Protein AF-A0A2N4YTJ8-F1 (afdb_monomer)

InterPro domains:
  IPR000845 Nucleoside phosphorylase domain [PF01048] (19-58)
  IPR035994 Nucleoside phosphorylase superfamily [G3DSA:3.40.50.1580] (1-110)
  IPR035994 Nucleoside phosphorylase superfamily [SSF53167] (1-110)

Mean predicted aligned error: 4.57 Å

Solvent-accessible surface area (backbone atoms only — not comparable to full-atom values): 7076 Å² total; per-residue (Å²): 112,44,56,44,90,62,89,66,47,74,85,46,38,83,78,46,47,64,57,39,59,74,69,64,54,83,48,78,52,70,48,60,56,60,54,43,51,50,18,54,76,69,59,41,91,68,84,84,86,85,78,86,77,63,40,65,97,75,77,42,60,79,54,94,87,64,81,50,70,69,46,67,65,44,51,60,57,54,49,50,53,54,53,52,49,50,54,51,49,56,73,47,50,75,68,61,62,68,76,89,57,63,56,99,81,55,68,96,72,133

Sequence (110 aa):
VVTTDDRNWELRYSASALRFNLSRAVAIDMESATIAAQGYRFRVPYGTLLCVSDKPLHGEIKLPGQANRFYEGAISEHLQIGIRAIDLLRAEGDHMHSRKLRTFNEPPFR

Organism: Klebsiella variicola (NCBI:txid244366)

Foldseek 3Di:
DAADPDPVCVVVCVVCVVVCVVVVPDDYYHPQVVQVVVCLVVVNDDDDDDDDPFDSVVPTDDDPPDDPVVVVVCPVVSVVVVVVVVVVLVVCPPVNHDCPSDDPPRDPDD

pLDDT: mean 92.23, std 11.34, range [49.16, 98.75]

Radius of gyration: 17.79 Å; Cα contacts (8 Å, |Δi|>4): 66; chains: 1; bounding box: 47×25×42 Å

Structure (mmCIF, N/CA/C/O backbone):
data_AF-A0A2N4YTJ8-F1
#
_entry.id   AF-A0A2N4YTJ8-F1
#
loop_
_atom_site.group_PDB
_atom_site.id
_atom_site.type_symbol
_atom_site.label_atom_id
_atom_site.label_alt_id
_atom_site.label_comp_id
_atom_site.label_asym_id
_atom_site.label_entity_id
_atom_site.label_seq_id
_atom_site.pdbx_PDB_ins_code
_atom_site.Cartn_x
_atom_site.Cartn_y
_atom_site.Cartn_z
_atom_site.occupancy
_atom_site.B_iso_or_equiv
_atom_site.auth_seq_id
_atom_site.auth_comp_id
_atom_site.auth_asym_id
_atom_site.auth_atom_id
_atom_site.pdbx_PDB_model_num
ATOM 1 N N . VAL A 1 1 ? -0.284 1.101 -5.640 1.00 97.75 1 VAL A N 1
ATOM 2 C CA . VAL A 1 1 ? 1.013 0.413 -5.457 1.00 97.75 1 VAL A CA 1
ATOM 3 C C . VAL A 1 1 ? 0.867 -0.991 -6.008 1.00 97.75 1 VAL A C 1
ATOM 5 O O . VAL A 1 1 ? -0.193 -1.578 -5.819 1.00 97.75 1 VAL A O 1
ATOM 8 N N . VAL A 1 2 ? 1.858 -1.481 -6.744 1.00 98.56 2 VAL A N 1
ATOM 9 C CA . VAL A 1 2 ? 1.961 -2.893 -7.129 1.00 98.56 2 VAL A CA 1
ATOM 10 C C . VAL A 1 2 ? 2.869 -3.573 -6.115 1.00 98.56 2 VAL A C 1
ATOM 12 O O . VAL A 1 2 ? 3.940 -3.056 -5.840 1.00 98.56 2 VAL A O 1
ATOM 15 N N . THR A 1 3 ? 2.460 -4.715 -5.581 1.00 98.62 3 THR A N 1
ATOM 16 C CA . THR A 1 3 ? 3.321 -5.533 -4.722 1.00 98.62 3 THR A CA 1
ATOM 17 C C . THR A 1 3 ? 3.618 -6.836 -5.449 1.00 98.62 3 THR A C 1
ATOM 19 O O . THR A 1 3 ? 2.693 -7.465 -5.968 1.00 98.62 3 THR A O 1
ATOM 22 N N . THR A 1 4 ? 4.893 -7.204 -5.533 1.00 98.31 4 THR A N 1
ATOM 23 C CA . THR A 1 4 ? 5.381 -8.385 -6.260 1.00 98.31 4 THR A CA 1
ATOM 24 C C . THR A 1 4 ? 6.260 -9.248 -5.360 1.00 98.31 4 THR A C 1
ATOM 26 O O . THR A 1 4 ? 6.899 -8.743 -4.442 1.00 98.31 4 THR A O 1
ATOM 29 N N . ASP A 1 5 ? 6.308 -10.547 -5.626 1.00 98.19 5 ASP A N 1
ATOM 30 C CA . ASP A 1 5 ? 7.272 -11.486 -5.044 1.00 98.19 5 ASP A CA 1
ATOM 31 C C . ASP A 1 5 ? 8.525 -11.665 -5.926 1.00 98.19 5 ASP A C 1
ATOM 33 O O . ASP A 1 5 ? 9.558 -12.135 -5.452 1.00 98.19 5 ASP A O 1
ATOM 37 N N . ASP A 1 6 ? 8.472 -11.235 -7.190 1.00 97.12 6 ASP A N 1
ATOM 38 C CA . ASP A 1 6 ? 9.619 -11.189 -8.100 1.00 97.12 6 ASP A CA 1
ATOM 39 C C . ASP A 1 6 ? 10.416 -9.888 -7.924 1.00 97.12 6 ASP A C 1
ATOM 41 O O . ASP A 1 6 ? 10.007 -8.824 -8.397 1.00 97.12 6 ASP A O 1
ATOM 45 N N . ARG A 1 7 ? 11.574 -9.971 -7.257 1.00 94.25 7 ARG A N 1
ATOM 46 C CA . ARG A 1 7 ? 12.469 -8.818 -7.073 1.00 94.25 7 ARG A CA 1
ATOM 47 C C . ARG A 1 7 ? 13.146 -8.356 -8.367 1.00 94.25 7 ARG A C 1
ATOM 49 O O . ARG A 1 7 ? 13.523 -7.196 -8.434 1.00 94.25 7 ARG A O 1
ATOM 56 N N . ASN A 1 8 ? 13.284 -9.232 -9.364 1.00 95.12 8 ASN A N 1
ATOM 57 C CA . ASN A 1 8 ? 13.884 -8.915 -10.663 1.00 95.12 8 ASN A CA 1
ATOM 58 C C . ASN A 1 8 ? 12.800 -8.719 -11.738 1.00 95.12 8 ASN A C 1
ATOM 60 O O . ASN A 1 8 ? 13.003 -9.063 -12.908 1.00 95.12 8 ASN A O 1
ATOM 64 N N . TRP A 1 9 ? 11.635 -8.189 -11.348 1.00 96.06 9 TRP A N 1
ATOM 65 C CA . TRP A 1 9 ? 10.487 -7.957 -12.228 1.00 96.06 9 TRP A CA 1
ATOM 66 C C . TRP A 1 9 ? 10.848 -7.128 -13.473 1.00 96.06 9 TRP A C 1
ATOM 68 O O . TRP A 1 9 ? 10.185 -7.249 -14.509 1.00 96.06 9 TRP A O 1
ATOM 78 N N . GLU A 1 10 ? 11.904 -6.310 -13.401 1.00 95.38 10 GLU A N 1
ATOM 79 C CA . GLU A 1 10 ? 12.448 -5.512 -14.499 1.00 95.38 10 GLU A CA 1
ATOM 80 C C . GLU A 1 10 ? 12.830 -6.388 -15.698 1.00 95.38 10 GLU A C 1
ATOM 82 O O . GLU A 1 10 ? 12.587 -6.003 -16.844 1.00 95.38 10 GLU A O 1
ATOM 87 N N . LEU A 1 11 ? 13.339 -7.605 -15.453 1.00 95.88 11 LEU A N 1
ATOM 88 C CA . LEU A 1 11 ? 13.696 -8.575 -16.498 1.00 95.88 11 LEU A CA 1
ATOM 89 C C . LEU A 1 11 ? 12.481 -9.032 -17.317 1.00 95.88 11 LEU A C 1
ATOM 91 O O . LEU A 1 11 ? 12.628 -9.554 -18.421 1.00 95.88 11 LEU A O 1
ATOM 95 N N . ARG A 1 12 ? 11.270 -8.846 -16.784 1.00 96.56 12 ARG A N 1
ATOM 96 C CA . ARG A 1 12 ? 10.001 -9.246 -17.401 1.00 96.56 12 ARG A CA 1
ATOM 97 C C . ARG A 1 12 ? 9.044 -8.069 -17.568 1.00 96.56 12 ARG A C 1
ATOM 99 O O . ARG A 1 12 ? 7.830 -8.271 -17.639 1.00 96.56 12 ARG A O 1
ATOM 106 N N . TYR A 1 13 ? 9.564 -6.844 -17.680 1.00 96.12 13 TYR A N 1
ATOM 107 C CA . TYR A 1 13 ? 8.732 -5.643 -17.757 1.00 96.12 13 TYR A CA 1
ATOM 108 C C . TYR A 1 13 ? 7.674 -5.705 -18.868 1.00 96.12 13 TYR A C 1
ATOM 110 O O . TYR A 1 13 ? 6.528 -5.338 -18.625 1.00 96.12 13 TYR A O 1
ATOM 118 N N . SER A 1 14 ? 8.000 -6.231 -20.054 1.00 96.88 14 SER A N 1
ATOM 119 C CA . SER A 1 14 ? 7.042 -6.354 -21.166 1.00 96.88 14 SER A CA 1
ATOM 120 C C . SER A 1 14 ? 5.790 -7.164 -20.801 1.00 96.88 14 SER A C 1
ATOM 122 O O . SER A 1 14 ? 4.690 -6.811 -21.225 1.00 96.88 14 SER A O 1
ATOM 124 N N . ALA A 1 15 ? 5.926 -8.196 -19.963 1.00 96.81 15 ALA A N 1
ATOM 125 C CA . ALA A 1 15 ? 4.802 -8.989 -19.466 1.00 96.81 15 ALA A CA 1
ATOM 126 C C . ALA A 1 15 ? 3.987 -8.249 -18.385 1.00 96.81 15 ALA A C 1
ATOM 128 O O . ALA A 1 15 ? 2.774 -8.438 -18.279 1.00 96.81 15 ALA A O 1
ATOM 129 N N . SER A 1 16 ? 4.634 -7.388 -17.598 1.00 96.94 16 SER A N 1
ATOM 130 C CA . SER A 1 16 ? 4.011 -6.621 -16.509 1.00 96.94 16 SER A CA 1
ATOM 131 C C . SER A 1 16 ? 3.386 -5.297 -16.970 1.00 96.94 16 SER A C 1
ATOM 133 O O . SER A 1 16 ? 2.430 -4.821 -16.352 1.00 96.94 16 SER A O 1
ATOM 135 N N . ALA A 1 17 ? 3.871 -4.718 -18.073 1.00 97.06 17 ALA A N 1
ATOM 136 C CA . ALA A 1 17 ? 3.528 -3.376 -18.548 1.00 97.06 17 ALA A CA 1
ATOM 137 C C . ALA A 1 17 ? 2.020 -3.173 -18.752 1.00 97.06 17 ALA A C 1
ATOM 139 O O . ALA A 1 17 ? 1.469 -2.154 -18.329 1.00 97.06 17 ALA A O 1
ATOM 140 N N . LEU A 1 18 ? 1.331 -4.166 -19.328 1.00 98.12 18 LEU A N 1
ATOM 141 C CA . LEU A 1 18 ? -0.120 -4.112 -19.514 1.00 98.12 18 LEU A CA 1
ATOM 142 C C . LEU A 1 18 ? -0.849 -3.968 -18.171 1.00 98.12 18 LEU A C 1
ATOM 144 O O . LEU A 1 18 ? -1.709 -3.102 -18.022 1.00 98.12 18 LEU A O 1
ATOM 148 N N . ARG A 1 19 ? -0.483 -4.779 -17.170 1.00 98.31 19 ARG A N 1
ATOM 149 C CA . ARG A 1 19 ? -1.102 -4.729 -15.836 1.00 98.31 19 ARG A CA 1
ATOM 150 C C . ARG A 1 19 ? -0.775 -3.426 -15.116 1.00 98.31 19 ARG A C 1
ATOM 152 O O . ARG A 1 19 ? -1.674 -2.852 -14.509 1.00 98.31 19 ARG A O 1
ATOM 159 N N . PHE A 1 20 ? 0.461 -2.936 -15.228 1.00 98.44 20 PHE A N 1
ATOM 160 C CA . PHE A 1 20 ? 0.867 -1.659 -14.633 1.00 98.44 20 PHE A CA 1
ATOM 161 C C . PHE A 1 20 ? 0.041 -0.502 -15.199 1.00 98.44 20 PHE A C 1
ATOM 163 O O . PHE A 1 20 ? -0.456 0.332 -14.441 1.00 98.44 20 PHE A O 1
ATOM 170 N N . ASN A 1 21 ? -0.163 -0.475 -16.520 1.00 98.12 21 ASN A N 1
ATOM 171 C CA . ASN A 1 21 ? -1.004 0.529 -17.157 1.00 98.12 21 ASN A CA 1
ATOM 172 C C . ASN A 1 21 ? -2.468 0.397 -16.713 1.00 98.12 21 ASN A C 1
ATOM 174 O O . ASN A 1 21 ? -3.056 1.377 -16.252 1.00 98.12 21 ASN A O 1
ATOM 178 N N . LEU A 1 22 ? -3.042 -0.810 -16.780 1.00 98.50 22 LEU A N 1
ATOM 179 C CA . LEU A 1 22 ? -4.437 -1.072 -16.412 1.00 98.50 22 LEU A CA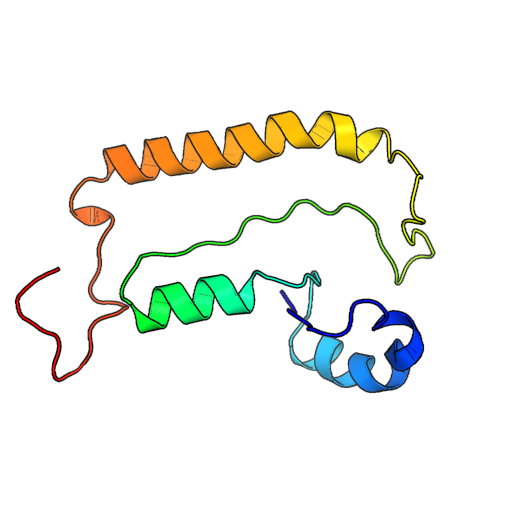 1
ATOM 180 C C . LEU A 1 22 ? -4.753 -0.646 -14.975 1.00 98.50 22 LEU A C 1
ATOM 182 O O . LEU A 1 22 ? -5.772 0.002 -14.749 1.00 98.50 22 LEU A O 1
ATOM 186 N N . SER A 1 23 ? -3.869 -0.944 -14.021 1.00 98.19 23 SER A N 1
ATOM 187 C CA . SER A 1 23 ? -4.068 -0.603 -12.609 1.00 98.19 23 SER A CA 1
ATOM 188 C C . SER A 1 23 ? -3.684 0.833 -12.255 1.00 98.19 23 SER A C 1
ATOM 190 O O . SER A 1 23 ? -3.768 1.196 -11.084 1.00 98.19 23 SER A O 1
ATOM 192 N N . ARG A 1 24 ? -3.197 1.626 -13.223 1.00 98.44 24 ARG A N 1
ATOM 193 C CA . ARG A 1 24 ? -2.620 2.962 -12.991 1.00 98.44 24 ARG A CA 1
ATOM 194 C C . ARG A 1 24 ? -1.524 2.913 -11.917 1.00 98.44 24 ARG A C 1
ATOM 196 O O . ARG A 1 24 ? -1.542 3.664 -10.946 1.00 98.44 24 ARG A O 1
ATOM 203 N N . ALA A 1 25 ? -0.603 1.958 -12.058 1.00 98.19 25 ALA A N 1
ATOM 204 C CA . ALA A 1 25 ? 0.484 1.753 -11.109 1.00 98.19 25 ALA A CA 1
ATOM 205 C C . ALA A 1 25 ? 1.367 3.008 -10.993 1.00 98.19 25 ALA A C 1
ATOM 207 O O . ALA A 1 25 ? 1.819 3.550 -11.996 1.00 98.19 25 ALA A O 1
ATOM 208 N N . VAL A 1 26 ? 1.621 3.438 -9.753 1.00 98.19 26 VAL A N 1
ATOM 209 C CA . VAL A 1 26 ? 2.435 4.631 -9.432 1.00 98.19 26 VAL A CA 1
ATOM 210 C C . VAL A 1 26 ? 3.748 4.303 -8.715 1.00 98.19 26 VAL A C 1
ATOM 212 O O . VAL A 1 26 ? 4.666 5.112 -8.713 1.00 98.19 26 VAL A O 1
ATOM 215 N N . ALA A 1 27 ? 3.830 3.125 -8.095 1.00 97.81 27 ALA A N 1
ATOM 216 C CA . ALA A 1 27 ? 4.988 2.618 -7.365 1.00 97.81 27 ALA A CA 1
ATOM 217 C C . ALA A 1 27 ? 4.898 1.089 -7.277 1.00 97.81 27 ALA A C 1
ATOM 219 O O . ALA A 1 27 ? 3.785 0.542 -7.344 1.00 97.81 27 ALA A O 1
ATOM 220 N N . ILE A 1 28 ? 6.046 0.434 -7.103 1.00 98.06 28 ILE A N 1
ATOM 221 C CA . ILE A 1 28 ? 6.175 -1.010 -6.906 1.00 98.06 28 ILE A CA 1
ATOM 222 C C . ILE A 1 28 ? 7.021 -1.311 -5.665 1.00 98.06 28 ILE A C 1
ATOM 224 O O . ILE A 1 28 ? 7.999 -0.614 -5.409 1.00 98.06 28 ILE A O 1
ATOM 228 N N . ASP A 1 29 ? 6.621 -2.317 -4.895 1.00 97.69 29 ASP A N 1
ATOM 229 C CA . ASP A 1 29 ? 7.323 -2.812 -3.710 1.00 97.69 29 ASP A CA 1
ATOM 230 C C . ASP A 1 29 ? 7.083 -4.324 -3.513 1.00 97.69 29 ASP A C 1
ATOM 232 O O . ASP A 1 29 ? 6.569 -4.990 -4.419 1.00 97.69 29 ASP A O 1
ATOM 236 N N . MET A 1 30 ? 7.446 -4.880 -2.350 1.00 98.31 30 MET A N 1
ATOM 237 C CA . MET A 1 30 ? 7.319 -6.315 -2.066 1.00 98.31 30 MET A CA 1
ATOM 238 C C . MET A 1 30 ? 6.481 -6.640 -0.812 1.00 98.31 30 MET A C 1
ATOM 240 O O . MET A 1 30 ? 6.264 -7.810 -0.502 1.00 98.31 30 MET A O 1
ATOM 244 N N . GLU A 1 31 ? 5.921 -5.638 -0.121 1.00 98.62 31 GLU A N 1
ATOM 245 C CA . GLU A 1 31 ? 5.261 -5.844 1.176 1.00 98.62 31 GLU A CA 1
ATOM 246 C C . GLU A 1 31 ? 3.873 -5.193 1.290 1.00 98.62 31 GLU A C 1
ATOM 248 O O . GLU A 1 31 ? 3.003 -5.719 1.988 1.00 98.62 31 GLU A O 1
ATOM 253 N N . SER A 1 32 ? 3.625 -4.070 0.613 1.00 98.62 32 SER A N 1
ATOM 254 C CA . SER A 1 32 ? 2.489 -3.175 0.876 1.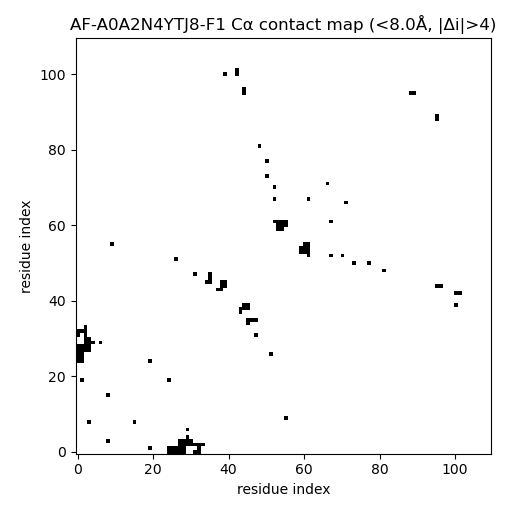00 98.62 32 SER A CA 1
ATOM 255 C C . SER A 1 32 ? 1.133 -3.862 0.786 1.00 98.62 32 SER A C 1
ATOM 257 O O . SER A 1 32 ? 0.337 -3.790 1.725 1.00 98.62 32 SER A O 1
ATOM 259 N N . ALA A 1 33 ? 0.853 -4.549 -0.324 1.00 98.69 33 ALA A N 1
ATOM 260 C CA . ALA A 1 33 ? -0.419 -5.242 -0.504 1.00 98.69 33 ALA A CA 1
ATOM 261 C C . ALA A 1 33 ? -0.577 -6.398 0.489 1.00 98.69 33 ALA A C 1
ATOM 263 O O . ALA A 1 33 ? -1.686 -6.645 0.955 1.00 98.69 33 ALA A O 1
ATOM 264 N N . THR A 1 34 ? 0.517 -7.071 0.851 1.00 98.75 34 THR A N 1
ATOM 265 C CA . THR A 1 34 ? 0.513 -8.172 1.822 1.00 98.75 34 THR A CA 1
ATOM 266 C C . THR A 1 34 ? 0.162 -7.663 3.217 1.00 98.75 34 THR A C 1
ATOM 268 O O . THR A 1 34 ? -0.744 -8.200 3.851 1.00 98.75 34 THR A O 1
ATOM 271 N N . ILE A 1 35 ? 0.805 -6.586 3.680 1.00 98.75 35 ILE A N 1
ATOM 272 C CA . ILE A 1 35 ? 0.497 -5.957 4.973 1.00 98.75 35 IL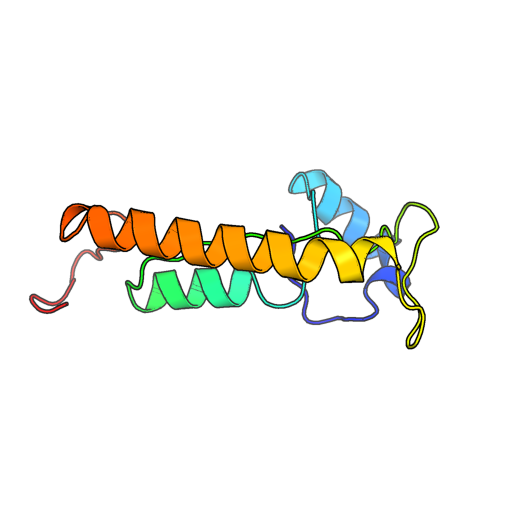E A CA 1
ATOM 273 C C . ILE A 1 35 ? -0.949 -5.457 5.004 1.00 98.75 35 ILE A C 1
ATOM 275 O O . ILE A 1 35 ? -1.679 -5.748 5.952 1.00 98.75 35 ILE A O 1
ATOM 279 N N . ALA A 1 36 ? -1.397 -4.770 3.951 1.00 98.75 36 ALA A N 1
ATOM 280 C CA . ALA A 1 36 ? -2.771 -4.287 3.853 1.00 98.75 36 ALA A CA 1
ATOM 281 C C . ALA A 1 36 ? -3.796 -5.437 3.855 1.00 98.75 36 ALA A C 1
ATOM 283 O O . ALA A 1 36 ? -4.796 -5.379 4.571 1.00 98.75 36 ALA A O 1
ATOM 284 N N . ALA A 1 37 ? -3.536 -6.512 3.104 1.00 98.75 37 ALA A N 1
ATOM 285 C CA . ALA A 1 37 ? -4.398 -7.689 3.066 1.00 98.75 37 ALA A CA 1
ATOM 286 C C . ALA A 1 37 ? -4.472 -8.395 4.428 1.00 98.75 37 ALA A C 1
ATOM 288 O O . ALA A 1 37 ? -5.550 -8.832 4.832 1.00 98.75 37 ALA A O 1
ATOM 289 N N . GLN A 1 38 ? -3.361 -8.479 5.162 1.00 98.75 38 GLN A N 1
ATOM 290 C CA . GLN A 1 38 ? -3.339 -9.061 6.506 1.00 98.75 38 GLN A CA 1
ATOM 291 C C . GLN A 1 38 ? -4.073 -8.173 7.517 1.00 98.75 38 GLN A C 1
ATOM 293 O O . GLN A 1 38 ? -4.870 -8.685 8.302 1.00 98.75 38 GLN A O 1
ATOM 298 N N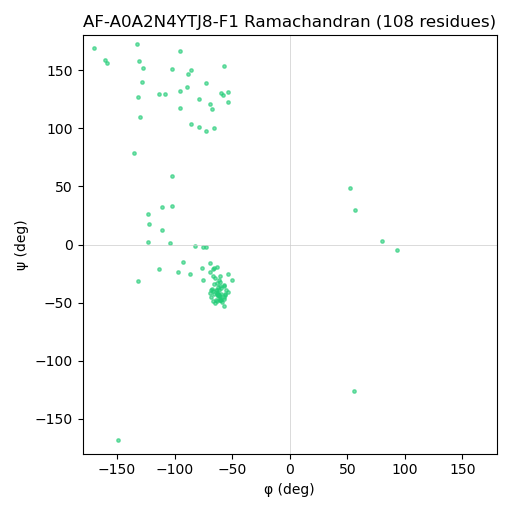 . GLY A 1 39 ? -3.894 -6.850 7.451 1.00 98.62 39 GLY A N 1
ATOM 299 C CA . GLY A 1 39 ? -4.671 -5.902 8.254 1.00 98.62 39 GLY A CA 1
ATOM 300 C C . GLY A 1 39 ? -6.174 -6.052 8.010 1.00 98.62 39 GLY A C 1
ATOM 301 O O . GLY A 1 39 ? -6.952 -6.186 8.954 1.00 98.62 39 GLY A O 1
ATOM 302 N N . TYR A 1 40 ? -6.579 -6.167 6.742 1.00 98.62 40 TYR A N 1
ATOM 303 C CA . TYR A 1 40 ? -7.959 -6.472 6.369 1.00 98.62 40 TYR A CA 1
ATOM 304 C C . TYR A 1 40 ? -8.439 -7.811 6.951 1.00 98.62 40 TYR A C 1
ATOM 306 O O . TYR A 1 40 ? -9.493 -7.870 7.589 1.00 98.62 40 TYR A O 1
ATOM 314 N N . ARG A 1 41 ? -7.656 -8.888 6.788 1.00 98.56 41 ARG A N 1
ATOM 315 C CA . ARG A 1 41 ? -7.996 -10.232 7.286 1.00 98.56 41 ARG A CA 1
ATOM 316 C C . ARG A 1 41 ? -8.168 -10.294 8.797 1.00 98.56 41 ARG A C 1
ATOM 318 O O . ARG A 1 41 ? -8.968 -11.105 9.255 1.00 98.56 41 ARG A O 1
ATOM 325 N N . PHE A 1 42 ? -7.431 -9.486 9.550 1.00 98.31 42 PHE A N 1
ATOM 326 C CA . PHE A 1 42 ? -7.422 -9.518 11.014 1.00 98.31 42 PHE A CA 1
ATOM 327 C C . PHE A 1 42 ? -8.070 -8.294 11.663 1.00 98.31 42 PHE A C 1
ATOM 329 O O . PHE A 1 42 ? -7.940 -8.113 12.867 1.00 98.31 42 PHE A O 1
ATOM 336 N N . ARG A 1 43 ? -8.795 -7.474 10.890 1.00 98.12 43 ARG A N 1
ATOM 337 C CA . ARG A 1 43 ? -9.482 -6.265 11.379 1.00 98.12 43 ARG A CA 1
ATOM 338 C C . ARG A 1 43 ? -8.550 -5.268 12.081 1.00 98.12 43 ARG A C 1
ATOM 340 O O . ARG A 1 43 ? -8.989 -4.484 12.917 1.00 98.12 43 ARG A O 1
ATOM 347 N N . VAL A 1 44 ? -7.282 -5.240 11.679 1.00 98.38 44 VAL A N 1
ATOM 348 C CA . VAL A 1 44 ? -6.291 -4.268 12.151 1.00 98.38 44 VAL A CA 1
ATOM 349 C C . VAL A 1 44 ? -6.243 -3.112 11.152 1.00 98.38 44 VAL A C 1
ATOM 351 O O . VAL A 1 44 ? -5.901 -3.352 9.992 1.00 98.38 44 VAL A O 1
ATOM 354 N N . PRO A 1 45 ? -6.582 -1.868 11.545 1.00 98.19 45 PRO A N 1
ATOM 355 C CA . PRO A 1 45 ? -6.452 -0.706 10.671 1.00 98.19 45 PRO A CA 1
ATOM 356 C C . PRO A 1 45 ? -5.035 -0.593 10.102 1.00 98.19 45 PRO A C 1
ATOM 358 O O . PRO A 1 45 ? -4.050 -0.703 10.829 1.00 98.19 45 PRO A O 1
ATOM 361 N N . TYR A 1 46 ? -4.942 -0.402 8.788 1.00 98.50 46 TYR A N 1
ATOM 362 C CA . TYR A 1 46 ? -3.691 -0.469 8.041 1.00 98.50 46 TYR A CA 1
ATOM 363 C C . TYR A 1 46 ? -3.519 0.751 7.138 1.00 98.50 46 TYR A C 1
ATOM 365 O O . TYR A 1 46 ? -4.485 1.405 6.741 1.00 98.50 46 TYR A O 1
ATOM 373 N N . GLY A 1 47 ? -2.271 1.029 6.782 1.00 98.25 47 GLY A N 1
ATOM 374 C CA . GLY A 1 47 ? -1.896 2.086 5.856 1.00 98.25 47 GLY A CA 1
ATOM 375 C C . GLY A 1 47 ? -0.501 1.836 5.299 1.00 98.25 47 GLY A C 1
ATOM 376 O O . GLY A 1 47 ? 0.291 1.103 5.888 1.00 98.25 47 GLY A O 1
ATOM 377 N N . THR A 1 48 ? -0.210 2.450 4.158 1.00 98.50 48 THR A N 1
ATOM 378 C CA . THR A 1 48 ? 1.082 2.337 3.483 1.00 98.50 48 THR A CA 1
ATOM 379 C C . THR A 1 48 ? 1.563 3.730 3.110 1.00 98.50 48 THR A C 1
ATOM 381 O O . THR A 1 48 ? 0.853 4.466 2.427 1.00 98.50 48 THR A O 1
ATOM 384 N N . LEU A 1 49 ? 2.789 4.063 3.513 1.00 98.19 49 LEU A N 1
ATOM 385 C CA . LEU A 1 49 ? 3.510 5.250 3.067 1.00 98.19 49 LEU A CA 1
ATOM 386 C C . LEU A 1 49 ? 4.907 4.820 2.617 1.00 98.19 49 LEU A C 1
ATOM 388 O O . LEU A 1 49 ? 5.730 4.442 3.447 1.00 98.19 49 LEU A O 1
ATOM 392 N N . LEU A 1 50 ? 5.163 4.874 1.312 1.00 96.25 50 LEU A N 1
ATOM 393 C CA . LEU A 1 50 ? 6.449 4.506 0.717 1.00 96.25 50 LEU A CA 1
ATOM 394 C C . LEU A 1 50 ? 7.253 5.757 0.357 1.00 96.25 50 LEU A C 1
ATOM 396 O O . LEU A 1 50 ? 6.678 6.786 0.004 1.00 96.25 50 LEU A O 1
ATOM 400 N N . CYS A 1 51 ? 8.579 5.638 0.383 1.00 93.50 51 CYS A N 1
ATOM 401 C CA . CYS A 1 51 ? 9.497 6.637 -0.150 1.00 93.50 51 CYS A CA 1
ATOM 402 C C . CYS A 1 51 ? 10.127 6.092 -1.433 1.00 93.50 51 CYS A C 1
ATOM 404 O O . CYS A 1 51 ? 10.613 4.960 -1.464 1.00 93.50 51 CYS A O 1
ATOM 406 N N . VAL A 1 52 ? 10.096 6.889 -2.504 1.00 92.00 52 VAL A N 1
ATOM 407 C CA . VAL A 1 52 ? 10.700 6.511 -3.784 1.00 92.00 52 VAL A CA 1
ATOM 408 C C . VAL A 1 52 ? 12.211 6.466 -3.611 1.00 92.00 52 VAL A C 1
ATOM 410 O O . VAL A 1 52 ? 12.850 7.477 -3.331 1.00 92.00 52 VAL A O 1
ATOM 413 N N . SER A 1 53 ? 12.778 5.279 -3.780 1.00 87.75 53 SER A N 1
ATOM 414 C CA . SER A 1 53 ? 14.200 5.042 -3.559 1.00 87.75 53 SER A CA 1
ATOM 415 C C . SER A 1 53 ? 15.011 5.093 -4.862 1.00 87.75 53 SER A C 1
ATOM 417 O O . SER A 1 53 ? 16.218 5.345 -4.820 1.00 87.75 53 SER A O 1
ATOM 419 N N . ASP A 1 54 ? 14.344 4.855 -5.990 1.00 89.62 54 ASP A N 1
ATOM 420 C CA . ASP A 1 54 ? 14.895 4.652 -7.328 1.00 89.62 54 ASP A CA 1
ATOM 421 C C . ASP A 1 54 ? 13.759 4.661 -8.374 1.00 89.62 54 ASP A C 1
ATOM 423 O O . ASP A 1 54 ? 12.573 4.665 -8.021 1.00 89.62 54 ASP A O 1
ATOM 427 N N . LYS A 1 55 ? 14.099 4.718 -9.669 1.00 91.69 55 LYS A N 1
ATOM 428 C CA . LYS A 1 55 ? 13.128 4.817 -10.776 1.00 91.69 55 LYS A CA 1
ATOM 429 C C . LYS A 1 55 ? 13.502 3.849 -11.910 1.00 91.69 55 LYS A C 1
ATOM 431 O O . LYS A 1 55 ? 13.998 4.295 -12.949 1.00 91.69 55 LYS A O 1
ATOM 436 N N . PRO A 1 56 ? 13.193 2.543 -11.785 1.00 90.44 56 PRO A N 1
ATOM 437 C CA . PRO A 1 56 ? 13.663 1.527 -12.730 1.00 90.44 56 PRO A CA 1
ATOM 438 C C . PRO A 1 56 ? 13.306 1.786 -14.198 1.00 90.44 56 PRO A C 1
ATOM 440 O O . PRO A 1 56 ? 14.133 1.613 -15.088 1.00 90.44 56 PRO A O 1
ATOM 443 N N . LEU A 1 57 ? 12.099 2.298 -14.460 1.00 92.56 57 LEU A N 1
ATOM 444 C CA . LEU A 1 57 ? 11.626 2.599 -15.820 1.00 92.56 57 LEU A CA 1
ATOM 445 C C . LEU A 1 57 ? 12.244 3.863 -16.446 1.00 92.56 57 LEU A C 1
ATOM 447 O O . LEU A 1 57 ? 11.930 4.186 -17.587 1.00 92.56 57 LEU A O 1
ATOM 451 N N . HIS A 1 58 ? 13.092 4.586 -15.711 1.00 93.00 58 HIS A N 1
ATOM 452 C CA . HIS A 1 58 ? 13.710 5.846 -16.140 1.00 93.00 58 HIS A CA 1
ATOM 453 C C . HIS A 1 58 ? 15.246 5.786 -16.105 1.00 93.00 58 HIS A C 1
ATOM 455 O O . HIS A 1 58 ? 15.900 6.822 -16.102 1.00 93.00 58 HIS A O 1
ATOM 461 N N . GLY A 1 59 ? 15.829 4.583 -16.066 1.00 86.00 59 GLY A N 1
ATOM 462 C CA . GLY A 1 59 ? 17.284 4.392 -16.081 1.00 86.00 59 GLY A CA 1
ATOM 463 C C . GLY A 1 59 ? 17.980 4.605 -14.733 1.00 86.00 59 GLY A C 1
ATOM 464 O O . GLY A 1 59 ? 19.196 4.466 -14.656 1.00 86.00 59 GLY A O 1
ATOM 465 N N . GLU A 1 60 ? 17.234 4.878 -13.662 1.00 83.50 60 GLU A N 1
ATOM 466 C CA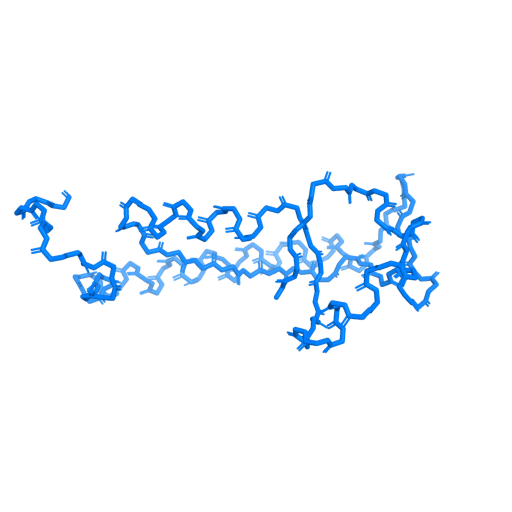 . GLU A 1 60 ? 17.760 5.020 -12.300 1.00 83.50 60 GLU A CA 1
ATOM 467 C C . GLU A 1 60 ? 17.481 3.743 -11.495 1.00 83.50 60 GLU A C 1
ATOM 469 O O . GLU A 1 60 ? 16.761 3.783 -10.501 1.00 83.50 60 GLU A O 1
ATOM 474 N N . ILE A 1 61 ? 17.982 2.591 -11.951 1.00 77.44 61 ILE A N 1
ATOM 475 C CA . ILE A 1 61 ? 17.871 1.327 -11.202 1.00 77.44 61 ILE A CA 1
ATOM 476 C C . ILE A 1 61 ? 18.929 1.330 -10.099 1.00 77.44 61 ILE A C 1
ATOM 478 O O . ILE A 1 61 ? 20.121 1.471 -10.382 1.00 77.44 61 ILE A O 1
ATOM 482 N N . LYS A 1 62 ? 18.517 1.136 -8.844 1.00 70.38 62 LYS A N 1
ATOM 483 C CA . LYS A 1 62 ? 19.467 1.002 -7.735 1.00 70.38 62 LYS A CA 1
ATOM 484 C C . LYS A 1 62 ? 20.234 -0.314 -7.832 1.00 70.38 62 LYS A C 1
ATOM 486 O O . LYS A 1 62 ? 19.647 -1.391 -7.745 1.00 70.38 62 LYS A O 1
ATOM 491 N N . LEU A 1 63 ? 21.559 -0.229 -7.921 1.00 64.88 63 LEU A N 1
ATOM 492 C CA . LEU A 1 63 ? 22.434 -1.388 -7.750 1.00 64.88 63 LEU A CA 1
ATOM 493 C C . LEU A 1 63 ? 22.751 -1.623 -6.260 1.00 64.88 63 LEU A C 1
ATOM 495 O O . LEU A 1 63 ? 22.824 -0.661 -5.485 1.00 64.88 63 LEU A O 1
ATOM 499 N N . PRO A 1 64 ? 22.987 -2.879 -5.835 1.00 49.16 64 PRO A N 1
ATOM 500 C CA . PRO A 1 64 ? 23.473 -3.169 -4.489 1.00 49.16 64 PRO A CA 1
ATOM 501 C C . PRO A 1 64 ? 24.747 -2.364 -4.183 1.00 49.16 64 PRO A C 1
ATOM 503 O O . PRO A 1 64 ? 25.727 -2.449 -4.919 1.00 49.16 64 PRO A O 1
ATOM 506 N N . GLY A 1 65 ? 24.730 -1.564 -3.113 1.00 57.75 65 GLY A N 1
ATOM 507 C CA . GLY A 1 65 ? 25.865 -0.726 -2.698 1.00 57.75 65 GLY A CA 1
ATOM 508 C C . GLY A 1 65 ? 25.867 0.713 -3.232 1.00 57.75 65 GLY A C 1
ATOM 509 O O . GLY A 1 65 ? 26.707 1.506 -2.810 1.00 57.75 65 GLY A O 1
ATOM 510 N N . GLN A 1 66 ? 24.923 1.103 -4.097 1.00 57.00 66 GLN A N 1
ATOM 511 C CA . GLN A 1 66 ? 24.738 2.515 -4.444 1.00 57.00 66 GLN A CA 1
ATOM 512 C C . GLN A 1 66 ? 23.966 3.242 -3.337 1.00 57.00 66 GLN A C 1
ATOM 514 O O . GLN A 1 66 ? 22.738 3.167 -3.238 1.00 57.00 66 GLN A O 1
ATOM 519 N N . ALA A 1 67 ? 24.710 3.976 -2.507 1.00 54.47 67 ALA A N 1
ATOM 520 C CA . ALA A 1 67 ? 24.156 4.945 -1.574 1.00 54.47 67 ALA A CA 1
ATOM 521 C C . ALA A 1 67 ? 23.512 6.083 -2.374 1.00 54.47 67 ALA A C 1
ATOM 523 O O . ALA A 1 67 ? 24.184 6.977 -2.894 1.00 54.47 67 ALA A O 1
ATOM 524 N N . ASN A 1 68 ? 22.188 6.041 -2.507 1.00 62.69 68 ASN A N 1
ATOM 525 C CA . ASN A 1 68 ? 21.458 7.166 -3.061 1.00 62.69 68 ASN A CA 1
ATOM 526 C C . ASN A 1 68 ? 21.464 8.259 -1.980 1.00 62.69 68 ASN A C 1
ATOM 528 O O . ASN A 1 68 ? 20.690 8.182 -1.029 1.00 62.69 68 ASN A O 1
ATOM 532 N N . ARG A 1 69 ? 22.379 9.236 -2.082 1.00 63.94 69 ARG A N 1
ATOM 533 C CA . ARG A 1 69 ? 22.549 10.332 -1.100 1.00 63.94 69 ARG A CA 1
ATOM 534 C C . ARG A 1 69 ? 21.229 11.036 -0.765 1.00 63.94 69 ARG A C 1
ATOM 536 O O . ARG A 1 69 ? 21.044 11.492 0.356 1.00 63.94 69 ARG A O 1
ATOM 543 N N . PHE A 1 70 ? 20.308 11.087 -1.728 1.00 63.31 70 PHE A N 1
ATOM 544 C CA . PHE A 1 70 ? 18.963 11.628 -1.541 1.00 63.31 70 PHE A CA 1
ATOM 545 C C . PHE A 1 70 ? 18.094 10.760 -0.616 1.00 63.31 70 PHE A C 1
ATOM 547 O O . PHE A 1 70 ? 17.368 11.276 0.228 1.00 63.31 70 PHE A O 1
ATOM 554 N N . TYR A 1 71 ? 18.205 9.436 -0.733 1.00 65.19 71 TYR A N 1
ATOM 555 C CA . TYR A 1 71 ? 17.460 8.491 0.093 1.00 65.19 71 TYR A CA 1
ATOM 556 C C . TYR A 1 71 ? 17.930 8.525 1.549 1.00 65.19 71 TYR A C 1
ATOM 558 O O . TYR A 1 71 ? 17.093 8.604 2.436 1.00 65.19 71 TYR A O 1
ATOM 566 N N . GLU A 1 72 ? 19.242 8.534 1.811 1.00 68.06 72 GLU A N 1
ATOM 567 C CA . GLU A 1 72 ? 19.755 8.550 3.193 1.00 68.06 72 GLU A CA 1
ATOM 568 C C . GLU A 1 72 ? 19.280 9.774 3.990 1.00 68.06 72 GLU A C 1
ATOM 570 O O . GLU A 1 72 ? 18.914 9.637 5.156 1.00 68.06 72 GLU A O 1
ATOM 575 N N . GLY A 1 73 ? 19.193 10.946 3.347 1.00 72.00 73 GLY A N 1
ATOM 576 C CA . GLY A 1 73 ? 18.598 12.139 3.957 1.00 72.00 73 GLY A CA 1
ATOM 577 C C . GLY A 1 73 ? 17.088 12.011 4.198 1.00 72.00 73 GLY A C 1
ATOM 578 O O . GLY A 1 73 ? 16.592 12.434 5.242 1.00 72.00 73 GLY A O 1
ATOM 579 N N . ALA A 1 74 ? 16.362 11.378 3.271 1.00 82.94 74 ALA A N 1
ATOM 580 C CA . ALA A 1 74 ? 14.910 11.216 3.341 1.00 82.94 74 ALA A CA 1
ATOM 581 C C . ALA A 1 74 ? 14.441 10.142 4.342 1.00 82.94 74 ALA A C 1
ATOM 583 O O . ALA A 1 74 ? 13.293 10.195 4.778 1.00 82.94 74 ALA A O 1
ATOM 584 N N . ILE A 1 75 ? 15.296 9.188 4.742 1.00 87.50 75 ILE A N 1
ATOM 585 C CA . ILE A 1 75 ? 14.930 8.119 5.698 1.00 87.50 75 ILE A CA 1
ATOM 586 C C . ILE A 1 75 ? 14.427 8.708 7.020 1.00 87.50 75 ILE A C 1
ATOM 588 O O . ILE A 1 75 ? 13.397 8.273 7.536 1.00 87.50 75 ILE A O 1
ATOM 592 N N . SER A 1 76 ? 15.149 9.690 7.571 1.00 90.06 76 SER A N 1
ATOM 593 C CA . SER A 1 76 ? 14.796 10.289 8.862 1.00 90.06 76 SER A CA 1
ATOM 594 C C . SER A 1 76 ? 13.435 10.979 8.786 1.00 90.06 76 SER A C 1
ATOM 596 O O . SER A 1 76 ? 12.554 10.705 9.597 1.00 90.06 76 SER A O 1
ATOM 598 N N . GLU A 1 77 ? 13.225 11.810 7.763 1.00 93.94 77 GLU A N 1
ATOM 599 C CA . GLU A 1 77 ? 11.955 12.504 7.549 1.00 93.94 77 GLU A CA 1
ATOM 600 C C . GLU A 1 77 ? 10.803 11.521 7.309 1.00 93.94 77 GLU A C 1
ATOM 602 O O . GLU A 1 77 ? 9.745 11.646 7.924 1.00 93.94 77 GLU A O 1
ATOM 607 N N . HIS A 1 78 ? 11.013 10.491 6.487 1.00 95.06 78 HIS A N 1
ATOM 608 C CA . HIS A 1 78 ? 10.001 9.471 6.212 1.00 95.06 78 HIS A CA 1
ATOM 609 C C . HIS A 1 78 ? 9.573 8.736 7.488 1.00 95.06 78 HIS A C 1
ATOM 611 O O . HIS A 1 78 ? 8.375 8.558 7.725 1.00 95.06 78 HIS A O 1
ATOM 617 N N . LEU A 1 79 ? 10.527 8.390 8.357 1.00 95.25 79 LEU A N 1
ATOM 618 C CA . LEU A 1 79 ? 10.231 7.817 9.668 1.00 95.25 79 LEU A CA 1
ATOM 619 C C . LEU A 1 79 ? 9.452 8.799 10.554 1.00 95.25 79 LEU A C 1
ATOM 621 O O . LEU A 1 79 ? 8.481 8.395 11.196 1.00 95.25 79 LEU A O 1
ATOM 625 N N . GLN A 1 80 ? 9.826 10.081 10.568 1.00 97.12 80 GLN A N 1
ATOM 626 C CA . GLN A 1 80 ? 9.103 11.102 11.332 1.00 97.12 80 GLN A CA 1
ATOM 627 C C . GLN A 1 80 ? 7.656 11.271 10.856 1.00 97.12 80 GLN A C 1
ATOM 629 O O . GLN A 1 80 ? 6.766 11.423 11.692 1.00 97.12 80 GLN A O 1
ATOM 634 N N . ILE A 1 81 ? 7.378 11.170 9.550 1.00 97.62 81 ILE A N 1
ATOM 635 C CA . ILE A 1 81 ? 5.996 11.166 9.041 1.00 97.62 81 ILE A CA 1
ATOM 636 C C . ILE A 1 81 ? 5.227 9.965 9.608 1.00 97.62 81 ILE A C 1
ATOM 638 O O . ILE A 1 81 ? 4.090 10.122 10.057 1.00 97.62 81 ILE A O 1
ATOM 642 N N . GLY A 1 82 ? 5.846 8.782 9.643 1.00 97.88 82 GLY A N 1
ATOM 643 C CA . GLY A 1 82 ? 5.253 7.582 10.240 1.00 97.88 82 GLY A CA 1
ATOM 644 C C . GLY A 1 82 ? 4.936 7.750 11.729 1.00 97.88 82 GLY A C 1
ATOM 645 O O . GLY A 1 82 ? 3.817 7.469 12.157 1.00 97.88 82 GLY A O 1
ATOM 646 N N . ILE A 1 83 ? 5.885 8.270 12.512 1.00 98.38 83 ILE A N 1
ATOM 647 C CA . ILE A 1 83 ? 5.699 8.554 13.946 1.00 98.38 83 ILE A CA 1
ATOM 648 C C . ILE A 1 83 ? 4.570 9.567 14.144 1.00 98.38 83 ILE A C 1
ATOM 650 O O . ILE A 1 83 ? 3.650 9.331 14.927 1.00 98.38 83 ILE A O 1
ATOM 654 N N . ARG A 1 84 ? 4.579 10.659 13.374 1.00 98.56 84 ARG A N 1
ATOM 655 C CA . ARG A 1 84 ? 3.552 11.698 13.455 1.00 98.56 84 ARG A CA 1
ATOM 656 C C . ARG A 1 84 ? 2.164 11.165 13.112 1.00 98.56 84 ARG A C 1
ATOM 658 O O . ARG A 1 84 ? 1.193 11.552 13.761 1.00 98.56 84 ARG A O 1
ATOM 665 N N . ALA A 1 85 ? 2.058 10.280 12.122 1.00 98.44 85 ALA A N 1
ATOM 666 C CA . ALA A 1 85 ? 0.806 9.611 11.786 1.00 98.44 85 ALA A CA 1
ATOM 667 C C . ALA A 1 85 ? 0.310 8.731 12.944 1.00 98.44 85 ALA A C 1
ATOM 669 O O . ALA A 1 85 ? -0.873 8.776 13.270 1.00 98.44 85 ALA A O 1
ATOM 670 N N . ILE A 1 86 ? 1.202 7.992 13.612 1.00 98.31 86 ILE A N 1
ATOM 671 C CA . ILE A 1 86 ? 0.857 7.204 14.807 1.00 98.31 86 ILE A CA 1
ATOM 672 C C . ILE A 1 86 ? 0.370 8.110 15.941 1.00 98.31 86 ILE A C 1
ATOM 674 O O . ILE A 1 86 ? -0.623 7.782 16.584 1.00 98.31 86 ILE A O 1
ATOM 678 N N . ASP A 1 87 ? 1.015 9.253 16.178 1.00 98.50 87 ASP A N 1
ATOM 679 C CA . ASP A 1 87 ? 0.581 10.195 17.214 1.00 98.50 87 ASP A CA 1
ATOM 680 C C . ASP A 1 87 ? -0.812 10.771 16.925 1.00 98.50 87 ASP A C 1
ATOM 682 O O . ASP A 1 87 ? -1.627 10.892 17.839 1.00 98.50 87 ASP A O 1
ATOM 686 N N . LEU A 1 88 ? -1.115 11.075 15.658 1.00 98.31 88 LEU A N 1
ATOM 687 C CA . LEU A 1 88 ? -2.455 11.495 15.237 1.00 98.31 88 LEU A CA 1
ATOM 688 C C . LEU A 1 88 ? -3.485 10.377 15.441 1.00 98.31 88 LEU A C 1
ATOM 690 O O . LEU A 1 88 ? -4.523 10.610 16.048 1.00 98.31 88 LEU A O 1
ATOM 694 N N . LEU A 1 89 ? -3.181 9.151 15.006 1.00 97.81 89 LEU A N 1
ATOM 695 C CA . LEU A 1 89 ? -4.067 7.996 15.194 1.00 97.81 89 LEU A CA 1
ATOM 696 C C . LEU A 1 89 ? -4.284 7.660 16.673 1.00 97.81 89 LEU A C 1
ATOM 698 O O . LEU A 1 89 ? -5.362 7.210 17.048 1.00 97.81 89 LEU A O 1
ATOM 702 N N . ARG A 1 90 ? -3.278 7.888 17.525 1.00 97.56 90 ARG A N 1
ATOM 703 C CA . ARG A 1 90 ? -3.410 7.752 18.978 1.00 97.56 90 ARG A CA 1
ATOM 704 C C . ARG A 1 90 ? -4.372 8.799 19.539 1.00 97.56 90 ARG A C 1
ATOM 706 O O . ARG A 1 90 ? -5.184 8.459 20.393 1.00 97.56 90 ARG A O 1
ATOM 713 N N . ALA A 1 91 ? -4.287 10.043 19.066 1.00 97.75 91 ALA A N 1
ATOM 714 C CA . ALA A 1 91 ? -5.163 11.131 19.499 1.00 97.75 91 ALA A CA 1
ATOM 715 C C . ALA A 1 91 ? -6.634 10.933 19.081 1.00 97.75 91 ALA A C 1
ATOM 717 O O . ALA A 1 91 ? -7.521 11.401 19.786 1.00 97.75 91 ALA A O 1
ATOM 718 N N . GLU A 1 92 ? -6.900 10.198 17.994 1.00 96.88 92 GLU A N 1
ATOM 719 C CA . GLU A 1 92 ? -8.261 9.819 17.568 1.00 96.88 92 GLU A CA 1
ATOM 720 C C . GLU A 1 92 ? -8.972 8.864 18.549 1.00 96.88 92 GLU A C 1
ATOM 722 O O . GLU A 1 92 ? -10.200 8.754 18.531 1.00 96.88 92 GLU A O 1
ATOM 727 N N . GLY A 1 93 ? -8.232 8.155 19.411 1.00 94.19 93 GLY A N 1
ATOM 728 C CA . GLY A 1 93 ? -8.807 7.213 20.375 1.00 94.19 93 GLY A CA 1
ATOM 729 C C . GLY A 1 93 ? -9.678 6.147 19.699 1.00 94.19 93 GLY A C 1
ATOM 730 O O . GLY A 1 93 ? -9.248 5.471 18.761 1.00 94.19 93 GLY A O 1
ATOM 731 N N . ASP A 1 94 ? -10.924 6.005 20.153 1.00 89.81 94 ASP A N 1
ATOM 732 C CA . ASP A 1 94 ? -11.866 5.012 19.619 1.00 89.81 94 ASP A CA 1
ATOM 733 C C . ASP A 1 94 ? -12.284 5.282 18.164 1.00 89.81 94 ASP A C 1
ATOM 735 O O . ASP A 1 94 ? -12.669 4.349 17.455 1.00 89.81 94 ASP A O 1
ATOM 739 N N . HIS A 1 95 ? -12.153 6.521 17.672 1.00 90.81 95 HIS A N 1
ATOM 740 C CA . HIS A 1 95 ? -12.486 6.874 16.285 1.00 90.81 95 HIS A CA 1
ATOM 741 C C . HIS A 1 95 ? -11.523 6.269 15.257 1.00 90.81 95 HIS A C 1
ATOM 743 O O . HIS A 1 95 ? -11.864 6.162 14.075 1.00 90.81 95 HIS A O 1
ATOM 749 N N . MET A 1 96 ? -10.353 5.801 15.705 1.00 94.06 96 MET A N 1
ATOM 750 C CA . MET A 1 96 ? -9.385 5.098 14.865 1.00 94.06 96 MET A CA 1
ATOM 751 C C . MET A 1 96 ? -9.978 3.803 14.277 1.00 94.06 96 MET A C 1
ATOM 753 O O . MET A 1 96 ? -9.732 3.471 13.113 1.00 94.06 96 MET A O 1
ATOM 757 N N . HIS A 1 97 ? -10.825 3.096 15.036 1.00 96.75 97 HIS A N 1
ATOM 758 C CA . HIS A 1 97 ? -11.531 1.917 14.540 1.00 96.75 97 HIS A CA 1
ATOM 759 C C . HIS A 1 97 ? -12.869 2.311 13.912 1.00 96.75 97 HIS A C 1
ATOM 761 O O . HIS A 1 97 ? -13.660 3.073 14.458 1.00 96.75 97 HIS A O 1
ATOM 767 N N . SER A 1 98 ? -13.170 1.737 12.746 1.00 96.12 98 SER A N 1
ATOM 768 C CA . SER 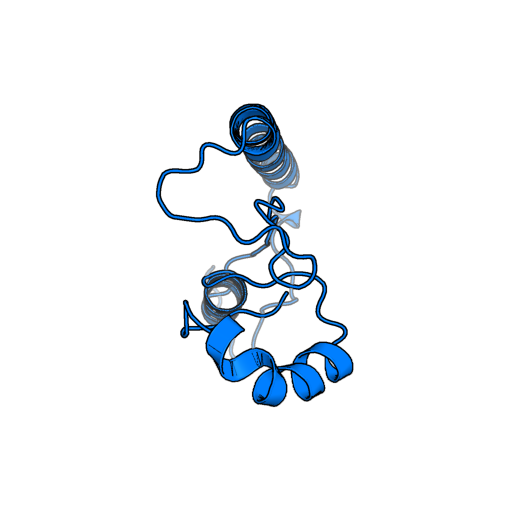A 1 98 ? -14.439 1.973 12.055 1.00 96.12 98 SER A CA 1
ATOM 769 C C . SER A 1 98 ? -15.069 0.669 11.581 1.00 96.12 98 SER A C 1
ATOM 771 O O . SER A 1 98 ? -14.458 -0.395 11.613 1.00 96.12 98 SER A O 1
ATOM 773 N N . ARG A 1 99 ? -16.302 0.745 11.071 1.00 97.06 99 ARG A N 1
ATOM 774 C CA . ARG A 1 99 ? -17.049 -0.432 10.594 1.00 97.06 99 ARG A CA 1
ATOM 775 C C . ARG A 1 99 ? -16.538 -1.016 9.268 1.00 97.06 99 ARG A C 1
ATOM 777 O O . ARG A 1 99 ? -17.064 -2.029 8.830 1.00 97.06 99 ARG A O 1
ATOM 784 N N . LYS A 1 100 ? -15.521 -0.410 8.639 1.00 97.94 100 LYS A N 1
ATOM 785 C CA . LYS A 1 100 ? -15.016 -0.785 7.302 1.00 97.94 100 LYS A CA 1
ATOM 786 C C . LYS A 1 100 ? -14.494 -2.224 7.210 1.00 97.94 100 LYS A C 1
ATOM 788 O O . LYS A 1 100 ? -14.510 -2.788 6.125 1.00 97.94 100 LYS A O 1
ATOM 793 N N . LEU A 1 101 ? -14.026 -2.794 8.323 1.00 97.81 101 LEU A N 1
ATOM 794 C CA . LEU A 1 101 ? -13.445 -4.143 8.363 1.00 97.81 101 LEU A CA 1
ATOM 795 C C . LEU A 1 101 ? 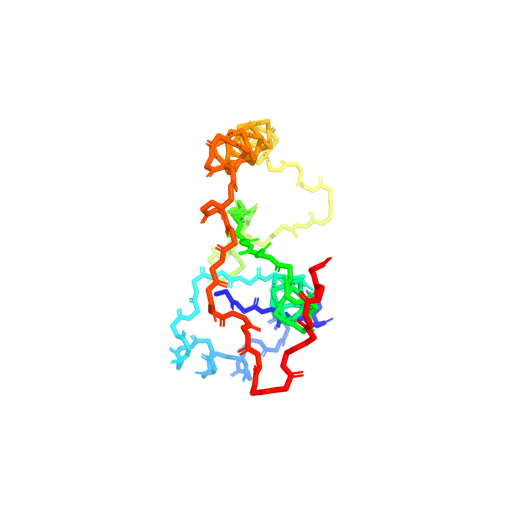-14.385 -5.19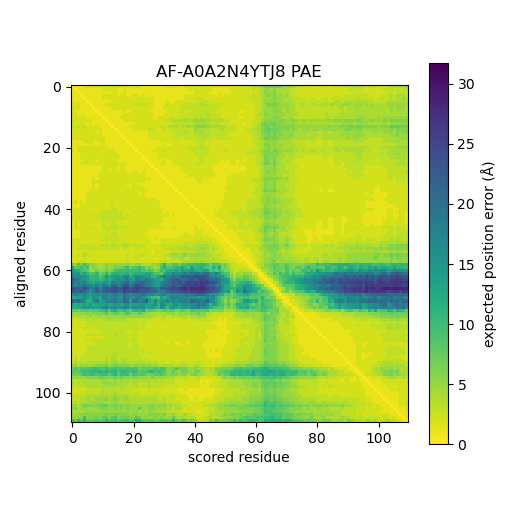8 8.972 1.00 97.81 101 LEU A C 1
ATOM 797 O O . LEU A 1 101 ? -14.002 -6.363 9.082 1.00 97.81 101 LEU A O 1
ATOM 801 N N . ARG A 1 102 ? -15.609 -4.811 9.361 1.00 97.38 102 ARG A N 1
ATOM 802 C CA . ARG A 1 102 ? -16.569 -5.736 9.972 1.00 97.38 102 ARG A CA 1
ATOM 803 C C . ARG A 1 102 ? -17.132 -6.708 8.942 1.00 97.38 102 ARG A C 1
ATOM 805 O O . ARG A 1 102 ? -17.498 -6.324 7.834 1.00 97.38 102 ARG A O 1
ATOM 812 N N . THR A 1 103 ? -17.262 -7.954 9.359 1.00 97.75 103 THR A N 1
ATOM 813 C CA . THR A 1 103 ? -17.953 -9.032 8.655 1.00 97.75 103 THR A CA 1
ATOM 814 C C . THR A 1 103 ? -19.394 -9.173 9.137 1.00 97.75 103 THR A C 1
ATOM 816 O O . THR A 1 103 ? -19.787 -8.620 10.166 1.00 97.75 103 THR A O 1
ATOM 819 N N . PHE A 1 104 ? -20.205 -9.927 8.392 1.00 97.88 104 PHE A N 1
ATOM 820 C CA . PHE A 1 104 ? -21.580 -10.242 8.796 1.00 97.88 104 PHE A CA 1
ATOM 821 C C . PHE A 1 104 ? -21.640 -11.030 10.114 1.00 97.88 104 PHE A C 1
ATOM 823 O O . PHE A 1 104 ? -22.587 -10.875 10.877 1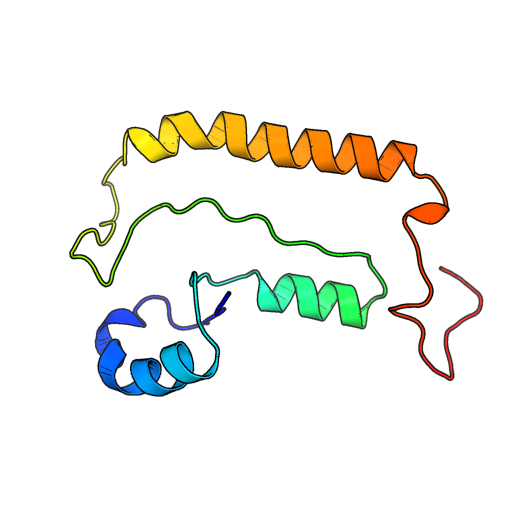.00 97.88 104 PHE A O 1
ATOM 830 N N . ASN A 1 105 ? -20.619 -11.843 10.388 1.00 97.12 105 ASN A N 1
ATOM 831 C CA . ASN A 1 105 ? -20.470 -12.675 11.580 1.00 97.12 105 ASN A CA 1
ATOM 832 C C . ASN A 1 105 ? -19.338 -12.181 12.500 1.00 97.12 105 ASN A C 1
ATOM 834 O O . ASN A 1 105 ? -18.670 -12.991 13.142 1.00 97.12 105 ASN A O 1
ATOM 838 N N . GLU A 1 106 ? -19.106 -10.864 12.543 1.00 97.38 106 GLU A N 1
ATOM 839 C CA . GLU A 1 106 ? -18.024 -10.275 13.336 1.00 97.38 106 GLU A CA 1
ATOM 840 C C . GLU A 1 106 ? -18.166 -10.637 14.827 1.00 97.38 106 GLU A C 1
ATOM 842 O O . GLU A 1 106 ? -19.245 -10.418 15.394 1.00 97.38 106 GLU A O 1
ATOM 847 N N . PRO A 1 107 ? -17.106 -11.154 15.480 1.00 97.31 107 PRO A N 1
ATOM 848 C CA . PRO A 1 107 ? -17.129 -11.419 16.913 1.00 97.31 107 PRO A CA 1
ATOM 849 C C . PRO A 1 107 ? -17.448 -10.157 17.740 1.00 97.31 107 PRO A C 1
ATOM 851 O O . PRO A 1 107 ? -17.148 -9.041 17.311 1.00 97.31 107 PRO A O 1
ATOM 854 N N . PRO A 1 108 ? -18.021 -10.298 18.951 1.00 94.62 108 PRO A N 1
ATOM 855 C CA . PRO A 1 108 ? -18.270 -9.154 19.831 1.00 94.62 108 PRO A CA 1
ATOM 856 C C . PRO A 1 108 ? -16.995 -8.450 20.319 1.00 94.62 108 PRO A C 1
ATOM 858 O O . PRO A 1 108 ? -17.034 -7.254 20.601 1.00 94.62 108 PRO A O 1
ATOM 861 N N . PHE A 1 109 ? -15.886 -9.186 20.439 1.00 95.38 109 PHE A N 1
ATOM 862 C CA . PHE A 1 109 ? -14.608 -8.650 20.900 1.00 95.38 109 PHE A CA 1
ATOM 863 C C . PHE A 1 109 ? -13.767 -8.099 19.753 1.00 95.38 109 PHE A C 1
ATOM 865 O O . PHE A 1 109 ? -13.781 -8.633 18.644 1.00 95.38 109 PHE A O 1
ATOM 872 N N . ARG A 1 110 ? -13.013 -7.049 20.080 1.00 81.81 110 ARG A N 1
ATOM 873 C CA . ARG A 1 110 ? -11.912 -6.527 19.277 1.00 81.81 110 ARG A CA 1
ATOM 874 C C . ARG A 1 110 ? -10.594 -7.097 19.780 1.00 81.81 110 ARG A C 1
ATOM 876 O O . ARG A 1 110 ? -10.463 -7.213 21.018 1.00 81.81 110 ARG A O 1
#

Nearest PDB structures (foldseek):
  1t8y-assembly1_C  TM=9.871E-01  e=1.953E-12  Escherichia coli
  1t8r-assembly1_F  TM=9.871E-01  e=1.518E-11  Escherichia coli
  1t8s-assembly1_B  TM=9.929E-01  e=2.003E-10  Escherichia coli
  7uwq-assembly1_B  TM=9.324E-01  e=2.028E-09  Klebsiella pneumoniae
  2guw-assembly1_A  TM=9.745E-01  e=2.054E-08  Salmonella enterica subsp. enterica serovar Typhimurium str. LT2

Secondary structure (DSSP, 8-state):
-EE-S-TTGGGGHHHHHHHHHHTT---EESSHHHHHHHHHHTT-----------BGGGTBPPPTT---HHHHHHHHHHHHHHHHHHHHHHHTGGGG--GGG--TT--S--